Protein AF-A0A4Q5WIK2-F1 (afdb_monomer)

Foldseek 3Di:
DLLLVQLCVCCVPCVVCPPVVSLVVCVVVVHDP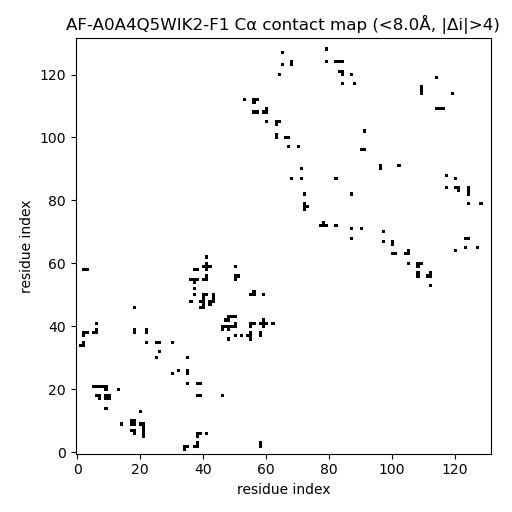VSSLLSLLLCCVVNVRHQDDLSNLLSNLCVLLLVQLQQVQVVDPNRLPPDALVSSVVVLVVCPRPVVRDNVSNVVSCVNNVDDPRVSNVVSSVPVVVPD

Stru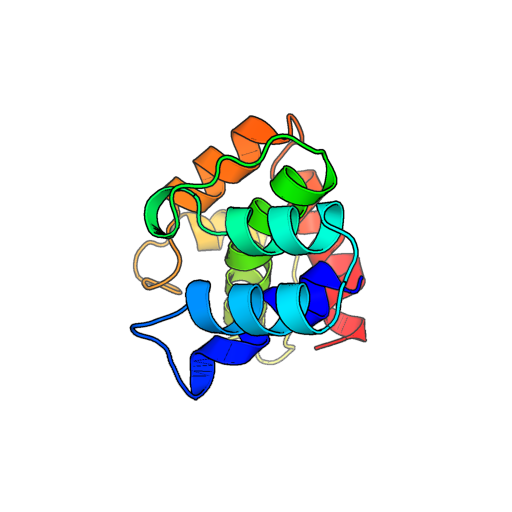cture (mmCIF, N/CA/C/O backbone):
data_AF-A0A4Q5WIK2-F1
#
_entry.id   AF-A0A4Q5WIK2-F1
#
loop_
_atom_site.group_PDB
_atom_site.id
_atom_site.type_symbol
_atom_site.label_atom_id
_atom_site.label_alt_id
_atom_site.label_comp_id
_atom_site.label_asym_id
_atom_site.label_entity_id
_atom_site.label_seq_id
_atom_site.pdbx_PDB_ins_code
_atom_site.Cartn_x
_atom_site.Cartn_y
_atom_site.Cartn_z
_atom_site.occupancy
_atom_site.B_iso_or_equiv
_atom_site.auth_seq_id
_atom_site.auth_comp_id
_atom_site.auth_asym_id
_atom_site.auth_atom_id
_atom_site.pdbx_PDB_model_num
ATOM 1 N N . TRP A 1 1 ? -6.496 -3.711 -12.154 1.00 88.69 1 TRP A N 1
ATOM 2 C CA . TRP A 1 1 ? -6.783 -4.806 -11.207 1.00 88.69 1 TRP A CA 1
ATOM 3 C C . TRP A 1 1 ? -5.635 -5.808 -11.151 1.00 88.69 1 TRP A C 1
ATOM 5 O O . TRP A 1 1 ? -5.214 -6.117 -10.050 1.00 88.69 1 TRP A O 1
ATOM 15 N N . LEU A 1 2 ? -5.081 -6.255 -12.290 1.00 97.19 2 LEU A N 1
ATOM 16 C CA . LEU A 1 2 ? -4.029 -7.283 -12.324 1.00 97.19 2 LEU A CA 1
ATOM 17 C C . LEU A 1 2 ? -2.821 -6.983 -11.417 1.00 97.19 2 LEU A C 1
ATOM 19 O O . LEU A 1 2 ? -2.440 -7.848 -10.641 1.00 97.19 2 LEU A O 1
ATOM 23 N N . ALA A 1 3 ? -2.279 -5.759 -11.461 1.00 97.69 3 ALA A N 1
ATOM 24 C CA . ALA A 1 3 ? -1.179 -5.353 -10.580 1.00 97.69 3 ALA A CA 1
ATOM 25 C C . ALA A 1 3 ? -1.534 -5.508 -9.091 1.00 97.69 3 ALA A C 1
ATOM 27 O O . ALA A 1 3 ? -0.788 -6.126 -8.348 1.00 97.69 3 ALA A O 1
ATOM 28 N N . GLY A 1 4 ? -2.716 -5.036 -8.681 1.00 95.19 4 GLY A N 1
ATOM 29 C CA . GLY A 1 4 ? -3.179 -5.157 -7.296 1.00 95.19 4 GLY A CA 1
ATOM 30 C C . GLY A 1 4 ? -3.362 -6.605 -6.834 1.00 95.19 4 GLY A C 1
ATOM 31 O O . GLY A 1 4 ? -3.054 -6.910 -5.695 1.00 95.19 4 GLY A O 1
ATOM 32 N N . VAL A 1 5 ? -3.793 -7.518 -7.710 1.00 94.88 5 VAL A N 1
ATOM 33 C CA . VAL A 1 5 ? -3.929 -8.946 -7.356 1.00 94.88 5 VAL A CA 1
ATOM 34 C C . VAL A 1 5 ? -2.572 -9.642 -7.230 1.00 94.88 5 VAL A C 1
ATOM 36 O O . VAL A 1 5 ? -2.446 -10.590 -6.465 1.00 94.88 5 VAL A O 1
ATOM 39 N N . LEU A 1 6 ? -1.573 -9.212 -8.004 1.00 97.62 6 LEU A N 1
ATOM 40 C CA . LEU A 1 6 ? -0.315 -9.944 -8.147 1.00 97.62 6 LEU A CA 1
ATOM 41 C C . LEU A 1 6 ? 0.879 -9.321 -7.426 1.00 97.62 6 LEU A C 1
ATOM 43 O O . LEU A 1 6 ? 1.918 -9.971 -7.407 1.00 97.62 6 LEU A O 1
ATOM 47 N N . HIS A 1 7 ? 0.773 -8.104 -6.883 1.00 97.19 7 HIS A N 1
ATOM 48 C CA . HIS A 1 7 ? 1.941 -7.382 -6.364 1.00 97.19 7 HIS A CA 1
ATOM 49 C C . HIS A 1 7 ? 2.749 -8.177 -5.329 1.00 97.19 7 HIS A C 1
ATOM 51 O O . HIS A 1 7 ? 3.970 -8.212 -5.450 1.00 97.19 7 HIS A O 1
ATOM 57 N N . ASP A 1 8 ? 2.061 -8.916 -4.454 1.00 96.69 8 ASP A N 1
ATOM 58 C CA . ASP A 1 8 ? 2.645 -9.759 -3.400 1.00 96.69 8 ASP A CA 1
ATOM 59 C C . ASP A 1 8 ? 2.634 -11.262 -3.705 1.00 96.69 8 ASP A C 1
ATOM 61 O O . ASP A 1 8 ? 2.832 -12.094 -2.819 1.00 96.69 8 ASP A O 1
ATOM 65 N N . ALA A 1 9 ? 2.394 -11.667 -4.956 1.00 97.50 9 ALA A N 1
ATOM 66 C CA . ALA A 1 9 ? 2.211 -13.082 -5.294 1.00 97.50 9 ALA A CA 1
ATOM 67 C C . ALA A 1 9 ? 3.445 -13.971 -5.015 1.00 97.50 9 ALA A C 1
ATOM 69 O O . ALA A 1 9 ? 3.328 -15.197 -5.021 1.00 97.50 9 ALA A O 1
ATOM 70 N N . ASP A 1 10 ? 4.619 -13.383 -4.784 1.00 97.50 10 ASP A N 1
ATOM 71 C CA . ASP A 1 10 ? 5.848 -14.065 -4.374 1.00 97.50 10 ASP A CA 1
ATOM 72 C C . ASP A 1 10 ? 6.175 -13.945 -2.873 1.00 97.50 10 ASP A C 1
ATOM 74 O O . ASP A 1 10 ? 7.078 -14.650 -2.414 1.00 97.50 10 ASP A O 1
ATOM 78 N N . TRP A 1 11 ? 5.452 -13.124 -2.102 1.00 95.31 11 TRP A N 1
ATOM 79 C CA . TRP A 1 11 ? 5.806 -12.769 -0.723 1.00 95.31 11 TRP A CA 1
ATOM 80 C C . TRP A 1 11 ? 5.851 -13.974 0.224 1.00 95.31 11 TRP A C 1
ATOM 82 O O . TRP A 1 11 ? 6.851 -14.182 0.908 1.00 95.31 11 TRP A O 1
ATOM 92 N N . GLU A 1 12 ? 4.805 -14.810 0.247 1.00 96.12 12 GLU A N 1
ATOM 93 C CA . GLU A 1 12 ? 4.726 -15.942 1.188 1.00 96.12 12 GLU A CA 1
ATOM 94 C C . GLU A 1 12 ? 5.841 -16.977 0.976 1.00 96.12 12 GLU A C 1
ATOM 96 O O . GLU A 1 12 ? 6.358 -17.548 1.938 1.00 96.12 12 GLU A O 1
ATOM 101 N N . GLN A 1 13 ? 6.215 -17.237 -0.280 1.00 97.69 13 GLN A N 1
ATOM 102 C CA . GLN A 1 13 ? 7.201 -18.264 -0.618 1.00 97.69 13 GLN A CA 1
ATOM 103 C C . GLN A 1 13 ? 8.636 -17.719 -0.659 1.00 97.69 13 GLN A C 1
ATOM 105 O O . GLN A 1 13 ? 9.583 -18.460 -0.377 1.00 97.69 13 GLN A O 1
ATOM 110 N N . TRP A 1 14 ? 8.817 -16.447 -1.021 1.00 97.19 14 TRP A N 1
ATOM 111 C CA . TRP A 1 14 ? 10.128 -15.834 -1.231 1.00 97.19 14 TRP A CA 1
ATOM 112 C C . TRP A 1 14 ? 10.227 -14.412 -0.651 1.00 97.19 14 TRP A C 1
ATOM 114 O O . TRP A 1 14 ? 10.584 -13.489 -1.386 1.00 97.19 14 TRP A O 1
ATOM 124 N N . PRO A 1 15 ? 10.017 -14.217 0.662 1.00 95.69 15 PRO A N 1
ATOM 125 C CA . PRO A 1 15 ? 9.993 -12.881 1.265 1.00 95.69 15 PRO A CA 1
ATOM 126 C C . PRO A 1 15 ? 11.317 -12.120 1.076 1.00 95.69 15 PRO A C 1
ATOM 128 O O . PRO A 1 15 ? 11.314 -10.956 0.695 1.00 95.69 15 PRO A O 1
ATOM 131 N N . ASP A 1 16 ? 12.466 -12.794 1.213 1.00 95.81 16 ASP A N 1
ATOM 132 C CA . ASP A 1 16 ? 13.796 -12.175 1.040 1.00 95.81 16 ASP A CA 1
ATOM 133 C C . ASP A 1 16 ? 14.137 -11.824 -0.419 1.00 95.81 16 ASP A C 1
ATOM 135 O O . ASP A 1 16 ? 15.169 -11.213 -0.704 1.00 95.81 16 ASP A O 1
ATOM 139 N N . GLN A 1 17 ? 13.330 -12.294 -1.372 1.00 96.06 17 GLN A N 1
ATOM 140 C CA . GLN A 1 17 ? 13.534 -12.056 -2.801 1.00 96.06 17 GLN A CA 1
ATOM 141 C C . GLN A 1 17 ? 12.366 -11.309 -3.434 1.00 96.06 17 GLN A C 1
ATOM 143 O O . GLN A 1 17 ? 12.406 -11.070 -4.640 1.00 96.06 17 GLN A O 1
ATOM 148 N N . HIS A 1 18 ? 11.351 -10.940 -2.663 1.00 97.00 18 HIS A N 1
ATOM 149 C CA . HIS A 1 18 ? 10.309 -10.050 -3.123 1.00 97.00 18 HIS A CA 1
ATOM 150 C C . HIS A 1 18 ? 10.921 -8.660 -3.389 1.00 97.00 18 HIS A C 1
ATOM 152 O O . HIS A 1 18 ? 11.766 -8.186 -2.635 1.00 97.00 18 HIS A O 1
ATOM 158 N N . CYS A 1 19 ? 10.621 -7.969 -4.484 1.00 96.44 19 CYS A N 1
ATOM 159 C CA . CYS A 1 19 ? 9.642 -8.251 -5.542 1.00 96.44 19 CYS A CA 1
ATOM 160 C C . CYS A 1 19 ? 10.263 -8.931 -6.794 1.00 96.44 19 CYS A C 1
ATOM 162 O O . CYS A 1 19 ? 9.667 -9.029 -7.868 1.00 96.44 19 CYS A O 1
ATOM 164 N N . ARG A 1 20 ? 11.518 -9.388 -6.711 1.00 96.94 20 ARG A N 1
ATOM 165 C CA . ARG A 1 20 ? 12.262 -9.922 -7.864 1.00 96.94 20 ARG A CA 1
ATOM 166 C C . ARG A 1 20 ? 11.607 -11.169 -8.456 1.00 96.94 20 ARG A C 1
ATOM 168 O O . ARG A 1 20 ? 11.618 -11.330 -9.675 1.00 96.94 20 ARG A O 1
ATOM 175 N N . LYS A 1 21 ? 11.059 -12.060 -7.624 1.00 98.06 21 LYS A N 1
ATOM 176 C CA . LYS A 1 21 ? 10.522 -13.347 -8.089 1.00 98.06 21 LYS A CA 1
ATOM 177 C C . LYS A 1 21 ? 9.270 -13.179 -8.933 1.00 98.06 21 LYS A C 1
ATOM 179 O O . LYS A 1 21 ? 9.178 -13.800 -9.995 1.00 98.06 21 LYS A O 1
ATOM 184 N N . ILE A 1 22 ? 8.345 -12.326 -8.506 1.00 98.12 22 ILE A N 1
ATOM 185 C CA . ILE A 1 22 ? 7.150 -12.043 -9.297 1.00 98.12 22 ILE A CA 1
ATOM 186 C C . ILE A 1 22 ? 7.502 -11.301 -10.591 1.00 98.12 22 ILE A C 1
ATOM 188 O O . ILE A 1 22 ? 6.978 -11.653 -11.647 1.00 98.12 22 ILE A O 1
ATOM 192 N N . ILE A 1 23 ? 8.448 -10.356 -10.561 1.00 98.12 23 ILE A N 1
ATOM 193 C CA . ILE A 1 23 ? 8.899 -9.644 -11.768 1.00 98.12 23 ILE A CA 1
ATOM 194 C C . ILE A 1 23 ? 9.490 -10.617 -12.799 1.00 98.12 23 ILE A C 1
ATOM 196 O O . ILE A 1 23 ? 9.017 -10.638 -13.936 1.00 98.12 23 ILE A O 1
ATOM 200 N N . GLU A 1 24 ? 10.447 -11.467 -12.398 1.00 98.19 24 GLU A N 1
ATOM 201 C CA . GLU A 1 24 ? 11.075 -12.477 -13.273 1.00 98.19 24 GLU A CA 1
ATOM 202 C C . GLU A 1 24 ? 10.010 -13.361 -13.961 1.00 98.19 24 GLU A C 1
ATOM 204 O O . GLU A 1 24 ? 10.075 -13.641 -15.164 1.00 98.19 24 GLU A O 1
ATOM 209 N N . GLU A 1 25 ? 8.990 -13.788 -13.210 1.00 98.38 25 GLU A N 1
ATOM 210 C CA . GLU A 1 25 ? 7.923 -14.642 -13.731 1.00 98.38 25 GLU A CA 1
ATOM 211 C C . GLU A 1 25 ? 6.982 -13.902 -14.697 1.00 98.38 25 GLU A C 1
ATOM 213 O O . GLU A 1 25 ? 6.590 -14.457 -15.732 1.00 98.38 25 GLU A O 1
ATOM 218 N N . LEU A 1 26 ? 6.619 -12.653 -14.398 1.00 98.44 26 LEU A N 1
ATOM 219 C CA . LEU A 1 26 ? 5.742 -11.854 -15.256 1.00 98.44 26 LEU A CA 1
ATOM 220 C C . LEU A 1 26 ? 6.429 -11.455 -16.568 1.00 98.44 26 LEU A C 1
ATOM 222 O O . LEU A 1 26 ? 5.789 -11.489 -17.624 1.00 98.44 26 LEU A O 1
ATOM 226 N N . GLU A 1 27 ? 7.731 -11.165 -16.533 1.00 98.50 27 GLU A N 1
ATOM 227 C CA . GLU A 1 27 ? 8.547 -10.934 -17.729 1.00 98.50 27 GLU A CA 1
ATOM 228 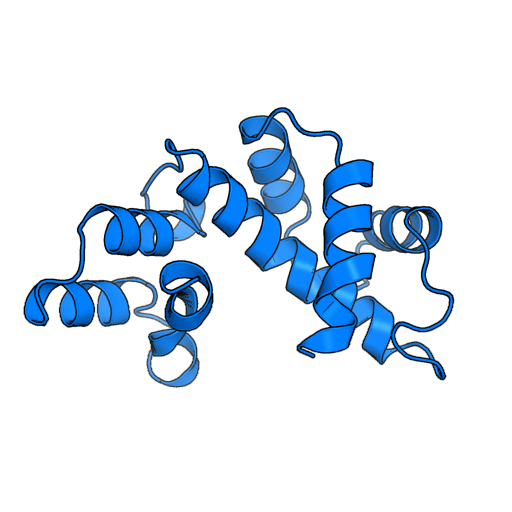C C . GLU A 1 27 ? 8.605 -12.186 -18.612 1.00 98.50 27 GLU A C 1
ATOM 230 O O . GLU A 1 27 ? 8.341 -12.117 -19.817 1.00 98.50 27 GLU A O 1
ATOM 235 N N . ARG A 1 28 ? 8.857 -13.362 -18.016 1.00 98.50 28 ARG A N 1
ATOM 236 C CA . ARG A 1 28 ? 8.859 -14.651 -18.731 1.00 98.50 28 ARG A CA 1
ATOM 237 C C . ARG A 1 28 ? 7.520 -14.927 -19.418 1.00 98.50 28 ARG A C 1
ATOM 239 O O . ARG A 1 28 ? 7.486 -15.481 -20.519 1.00 98.50 28 ARG A O 1
ATOM 246 N N . ARG A 1 29 ? 6.415 -14.528 -18.782 1.00 98.31 29 ARG A N 1
ATOM 247 C CA . ARG A 1 29 ? 5.049 -14.630 -19.321 1.00 98.31 29 ARG A CA 1
ATOM 248 C C . ARG A 1 29 ? 4.682 -13.522 -20.305 1.00 98.31 29 ARG A C 1
ATOM 250 O O . ARG A 1 29 ? 3.607 -13.600 -20.894 1.00 98.31 29 ARG A O 1
ATOM 257 N N . ARG A 1 30 ? 5.563 -12.539 -20.524 1.00 98.25 30 ARG A N 1
ATOM 258 C CA . ARG A 1 30 ? 5.344 -11.383 -21.409 1.00 98.25 30 ARG A CA 1
ATOM 259 C C . ARG A 1 30 ? 4.101 -10.578 -21.017 1.00 98.25 30 ARG A C 1
ATOM 261 O O . ARG A 1 30 ? 3.325 -10.167 -21.879 1.00 98.25 30 ARG A O 1
ATOM 268 N N . ILE A 1 31 ? 3.896 -10.394 -19.714 1.00 98.50 31 ILE A N 1
ATOM 269 C CA . ILE A 1 31 ? 2.854 -9.505 -19.196 1.00 98.50 31 ILE A CA 1
ATOM 270 C C . ILE A 1 31 ? 3.206 -8.053 -19.535 1.00 98.50 31 ILE A C 1
ATOM 272 O O . ILE A 1 31 ? 4.373 -7.711 -19.712 1.00 98.50 31 ILE A O 1
ATOM 276 N N . ASP A 1 32 ? 2.177 -7.212 -19.655 1.00 98.31 32 ASP A N 1
ATOM 277 C CA . ASP A 1 32 ? 2.312 -5.786 -19.948 1.00 98.31 32 ASP A CA 1
ATOM 278 C C . ASP A 1 32 ? 3.374 -5.122 -19.039 1.00 98.31 32 ASP A C 1
ATOM 280 O O . ASP A 1 32 ? 3.227 -5.155 -17.810 1.00 98.31 32 ASP A O 1
ATOM 284 N N . PRO A 1 33 ? 4.418 -4.488 -19.611 1.00 98.00 33 PRO A N 1
ATOM 285 C CA . PRO A 1 33 ? 5.443 -3.781 -18.850 1.00 98.00 33 PRO A CA 1
ATOM 286 C C . PRO A 1 33 ? 4.895 -2.729 -17.878 1.00 98.00 33 PRO A C 1
ATOM 288 O O . PRO A 1 33 ? 5.510 -2.489 -16.841 1.00 98.00 33 PRO A O 1
ATOM 291 N N . ALA A 1 34 ? 3.741 -2.116 -18.164 1.00 97.88 34 ALA A N 1
ATOM 292 C CA . ALA A 1 34 ? 3.107 -1.168 -17.251 1.00 97.88 34 ALA A CA 1
ATOM 293 C C . ALA A 1 34 ? 2.616 -1.846 -15.959 1.00 97.88 34 ALA A C 1
ATOM 295 O O . ALA A 1 34 ? 2.719 -1.264 -14.880 1.00 97.88 34 ALA A O 1
ATOM 296 N N . VAL A 1 35 ? 2.123 -3.088 -16.046 1.00 98.38 35 VAL A N 1
ATOM 297 C CA . VAL A 1 35 ? 1.720 -3.886 -14.875 1.00 98.38 35 VAL A CA 1
ATOM 298 C C . VAL A 1 35 ? 2.947 -4.303 -14.072 1.00 98.38 35 VAL A C 1
ATOM 300 O O . VAL A 1 35 ? 2.951 -4.144 -12.855 1.00 98.38 35 VAL A O 1
ATOM 303 N N . ILE A 1 36 ? 3.992 -4.785 -14.752 1.00 98.44 36 ILE A N 1
ATOM 304 C CA . ILE A 1 36 ? 5.246 -5.206 -14.112 1.00 98.44 36 ILE A CA 1
ATOM 305 C C . ILE A 1 36 ? 5.893 -4.028 -13.382 1.00 98.44 36 ILE A C 1
ATOM 307 O O . ILE A 1 36 ? 6.269 -4.163 -12.223 1.00 98.44 36 ILE A O 1
ATOM 311 N N . ARG A 1 37 ? 5.965 -2.852 -14.021 1.00 98.19 37 ARG A N 1
ATOM 312 C CA . ARG A 1 37 ? 6.487 -1.633 -13.394 1.00 98.19 37 ARG A CA 1
ATOM 313 C C . ARG A 1 37 ? 5.680 -1.242 -12.160 1.00 98.19 37 ARG A C 1
ATOM 315 O O . ARG A 1 37 ? 6.278 -0.935 -11.137 1.00 98.19 37 ARG A O 1
ATOM 322 N N . CYS A 1 38 ? 4.353 -1.237 -12.268 1.00 98.44 38 CYS A N 1
ATOM 323 C CA . CYS A 1 38 ? 3.480 -0.877 -11.157 1.00 98.44 38 CYS A CA 1
ATOM 324 C C . CYS A 1 38 ? 3.717 -1.795 -9.953 1.00 98.44 38 CYS A C 1
ATOM 326 O O . CYS A 1 38 ? 3.945 -1.289 -8.857 1.00 98.44 38 CYS A O 1
ATOM 328 N N . ILE A 1 39 ? 3.780 -3.112 -10.181 1.00 98.44 39 ILE A N 1
ATOM 329 C CA . ILE A 1 39 ? 4.173 -4.085 -9.157 1.00 98.44 39 ILE A CA 1
ATOM 330 C C . ILE A 1 39 ? 5.569 -3.753 -8.624 1.00 98.44 39 ILE A C 1
ATOM 332 O O . ILE A 1 39 ? 5.719 -3.560 -7.435 1.00 98.44 39 ILE A O 1
ATOM 336 N N . ALA A 1 40 ? 6.584 -3.557 -9.460 1.00 97.88 40 ALA A N 1
ATOM 337 C CA . ALA A 1 40 ? 7.931 -3.246 -8.977 1.00 97.88 40 ALA A CA 1
ATOM 338 C C . ALA A 1 40 ? 8.024 -1.950 -8.141 1.00 97.88 40 ALA A C 1
ATOM 340 O O . ALA A 1 40 ? 8.953 -1.789 -7.355 1.00 97.88 40 ALA A O 1
ATOM 341 N N . SER A 1 41 ? 7.082 -1.019 -8.318 1.00 97.75 41 SER A N 1
ATOM 342 C CA . SER A 1 41 ? 7.080 0.300 -7.676 1.00 97.75 41 SER A CA 1
ATOM 343 C C . SER A 1 41 ? 6.268 0.407 -6.383 1.00 97.75 41 SER A C 1
ATOM 345 O O . SER A 1 41 ? 6.219 1.499 -5.820 1.00 97.75 41 SER A O 1
ATOM 347 N N . HIS A 1 42 ? 5.620 -0.668 -5.911 1.00 96.75 42 HIS A N 1
ATOM 348 C CA . HIS A 1 42 ? 4.784 -0.591 -4.701 1.00 96.75 42 HIS A CA 1
ATOM 349 C C . HIS A 1 42 ? 5.598 -0.442 -3.402 1.00 96.75 42 HIS A C 1
ATOM 351 O O . HIS A 1 42 ? 5.047 -0.026 -2.397 1.00 96.75 42 HIS A O 1
ATOM 357 N N . GLY A 1 43 ? 6.913 -0.684 -3.440 1.00 95.56 43 GLY A N 1
ATOM 358 C CA . GLY A 1 43 ? 7.841 -0.429 -2.335 1.00 95.56 43 GLY A CA 1
ATOM 359 C C . GLY A 1 43 ? 9.125 0.243 -2.829 1.00 95.56 43 GLY A C 1
ATOM 360 O O . GLY A 1 43 ? 10.170 -0.407 -2.877 1.00 95.56 43 GLY A O 1
ATOM 361 N N . PRO A 1 44 ? 9.107 1.533 -3.225 1.00 96.00 44 PRO A N 1
ATOM 362 C CA . PRO A 1 44 ? 10.232 2.17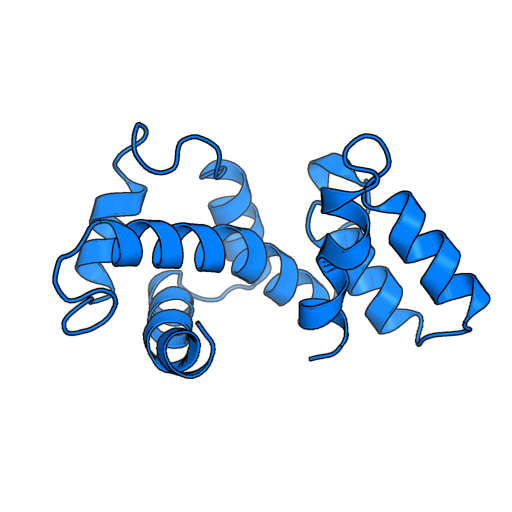5 -3.914 1.00 96.00 44 PRO A CA 1
ATOM 363 C C . PRO A 1 44 ? 11.526 2.180 -3.093 1.00 96.00 44 PRO A C 1
ATOM 365 O O . PRO A 1 44 ? 12.607 1.991 -3.651 1.00 96.00 44 PRO A O 1
ATOM 368 N N . LYS A 1 45 ? 11.427 2.321 -1.765 1.00 93.75 45 LYS A N 1
ATOM 369 C CA . LYS A 1 45 ? 12.576 2.247 -0.848 1.00 93.75 45 LYS A CA 1
ATOM 370 C C . LYS A 1 45 ? 13.216 0.855 -0.791 1.00 93.75 45 LYS A C 1
ATOM 372 O O . LYS A 1 45 ? 14.412 0.760 -0.528 1.00 93.75 45 LYS A O 1
ATOM 377 N N . HIS A 1 46 ? 12.439 -0.195 -1.052 1.00 92.12 46 HIS A N 1
ATOM 378 C CA . HIS A 1 46 ? 12.869 -1.594 -0.959 1.00 92.12 46 HIS A CA 1
ATOM 379 C C . HIS A 1 46 ? 13.325 -2.145 -2.312 1.00 92.12 46 HIS A C 1
ATOM 381 O O . HIS A 1 46 ? 14.306 -2.882 -2.381 1.00 92.12 46 HIS A O 1
ATOM 387 N N . PHE A 1 47 ? 12.652 -1.757 -3.399 1.00 94.50 47 PHE A N 1
ATOM 388 C CA . PHE A 1 47 ? 12.869 -2.329 -4.735 1.00 94.50 47 PHE A CA 1
ATOM 389 C C . PHE A 1 47 ? 13.580 -1.381 -5.708 1.00 94.50 47 PHE A C 1
ATOM 391 O O . PHE A 1 47 ? 13.999 -1.805 -6.784 1.00 94.50 47 PHE A O 1
ATOM 398 N N . GLY A 1 48 ? 13.737 -0.101 -5.354 1.00 95.44 48 GLY A N 1
ATOM 399 C CA . GLY A 1 48 ? 14.474 0.884 -6.152 1.00 95.44 48 GLY A CA 1
ATOM 400 C C . GLY A 1 48 ? 13.754 1.362 -7.417 1.00 95.44 48 GLY A C 1
ATOM 401 O O . GLY A 1 48 ? 14.389 1.951 -8.294 1.00 95.44 48 GLY A O 1
ATOM 402 N N . VAL A 1 49 ? 12.444 1.117 -7.540 1.00 97.50 49 VAL A N 1
ATOM 403 C CA . VAL A 1 49 ? 11.631 1.561 -8.682 1.00 97.50 49 VAL A CA 1
ATOM 404 C C . VAL A 1 49 ? 10.668 2.656 -8.241 1.00 97.50 49 VAL A C 1
ATOM 406 O O . VAL A 1 49 ? 9.736 2.415 -7.483 1.00 97.50 49 VAL A O 1
ATOM 409 N N . GLU A 1 50 ? 10.867 3.868 -8.755 1.00 97.62 50 GLU A N 1
ATOM 410 C CA . GLU A 1 50 ? 10.024 5.016 -8.410 1.00 97.62 50 GLU A CA 1
ATOM 411 C C . GLU A 1 50 ? 8.618 4.929 -9.038 1.00 97.62 50 GLU A C 1
ATOM 413 O O . GLU A 1 50 ? 8.500 4.679 -10.250 1.00 97.62 50 GLU A O 1
ATOM 418 N N . PRO A 1 51 ? 7.547 5.214 -8.272 1.00 97.31 51 PRO A N 1
ATOM 419 C CA . PRO A 1 51 ? 6.196 5.286 -8.806 1.00 97.31 51 PRO A CA 1
ATOM 420 C C . PRO A 1 51 ? 5.997 6.575 -9.611 1.00 97.31 51 PRO A C 1
ATOM 422 O O . PRO A 1 51 ? 6.094 7.685 -9.083 1.00 97.31 51 PRO A O 1
ATOM 425 N N . VAL A 1 52 ? 5.714 6.432 -10.909 1.00 96.19 52 VAL A N 1
ATOM 426 C CA . VAL A 1 52 ? 5.617 7.566 -11.851 1.00 96.19 52 VAL A CA 1
ATOM 427 C C . VAL A 1 52 ? 4.222 7.680 -12.444 1.00 96.19 52 VAL A C 1
ATOM 429 O O . VAL A 1 52 ? 3.677 8.778 -12.541 1.00 96.19 52 VAL A O 1
ATOM 432 N N . SER A 1 53 ? 3.638 6.557 -12.862 1.00 97.81 53 SER A N 1
ATOM 433 C CA . SER A 1 53 ? 2.292 6.557 -13.425 1.00 97.81 53 SER A CA 1
ATOM 434 C C . SER A 1 53 ? 1.242 6.723 -12.325 1.00 97.81 53 SER A C 1
ATOM 436 O O . SER A 1 53 ? 1.486 6.419 -11.158 1.00 97.81 53 SER A O 1
ATOM 438 N N . LYS A 1 54 ? 0.021 7.122 -12.700 1.00 97.12 54 LYS A N 1
ATOM 439 C CA . LYS A 1 54 ? -1.105 7.131 -11.756 1.00 97.12 54 LYS A CA 1
ATOM 440 C C . LYS A 1 54 ? -1.339 5.744 -11.142 1.00 97.12 54 LYS A C 1
ATOM 442 O O . LYS A 1 54 ? -1.696 5.654 -9.9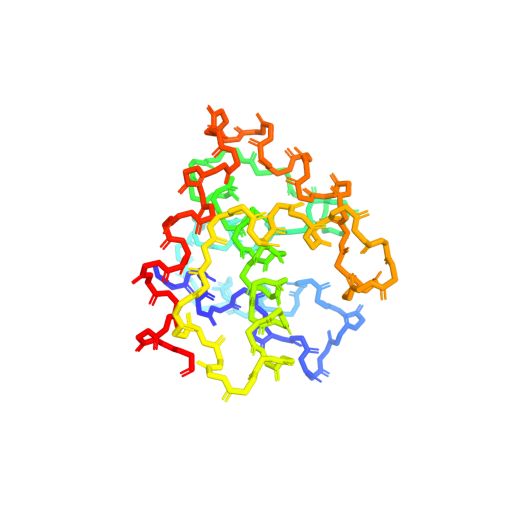78 1.00 97.12 54 LYS A O 1
ATOM 447 N N . MET A 1 55 ? -1.140 4.663 -11.899 1.00 97.56 55 MET A N 1
ATOM 448 C CA . MET A 1 55 ? -1.315 3.301 -11.386 1.00 97.56 55 MET A CA 1
ATOM 449 C C . MET A 1 55 ? -0.240 2.953 -10.345 1.00 97.56 55 MET A C 1
ATOM 451 O O . MET A 1 55 ? -0.572 2.394 -9.306 1.00 97.56 55 MET A O 1
ATOM 455 N N . ASP A 1 56 ? 1.007 3.359 -10.593 1.00 98.12 56 ASP A N 1
ATOM 456 C CA . ASP A 1 56 ? 2.147 3.166 -9.689 1.00 98.12 56 ASP A CA 1
ATOM 457 C C . ASP A 1 56 ? 1.928 3.916 -8.363 1.00 98.12 56 ASP A C 1
ATOM 459 O O . ASP A 1 56 ? 2.067 3.368 -7.274 1.00 98.12 56 ASP A O 1
ATOM 463 N N . GLN A 1 57 ? 1.534 5.188 -8.453 1.00 97.75 57 GLN A N 1
ATOM 464 C CA . GLN A 1 57 ? 1.276 6.022 -7.278 1.00 97.75 57 GLN A CA 1
ATOM 465 C C . GLN A 1 57 ? 0.115 5.471 -6.446 1.00 97.75 57 GLN A C 1
ATOM 467 O O . GLN A 1 57 ? 0.185 5.458 -5.219 1.00 97.75 57 GLN A O 1
ATOM 472 N N . MET A 1 58 ? -0.946 5.001 -7.112 1.00 97.31 58 MET A N 1
ATOM 473 C CA . MET A 1 58 ? -2.109 4.452 -6.421 1.00 97.31 58 MET A CA 1
ATOM 474 C C . MET A 1 58 ? -1.825 3.087 -5.786 1.00 97.31 58 MET A C 1
ATOM 476 O O . MET A 1 58 ? -2.331 2.848 -4.696 1.00 97.31 58 MET A O 1
ATOM 480 N N . ILE A 1 59 ? -1.035 2.198 -6.408 1.00 97.69 59 ILE A N 1
ATOM 481 C CA . ILE A 1 59 ? -0.715 0.907 -5.775 1.00 97.69 59 ILE A CA 1
ATOM 482 C C . ILE A 1 59 ? 0.124 1.106 -4.514 1.00 97.69 59 ILE A C 1
ATOM 484 O O . ILE A 1 59 ? -0.196 0.514 -3.493 1.00 97.69 59 ILE A O 1
ATOM 488 N N . TYR A 1 60 ? 1.105 2.012 -4.555 1.00 97.31 60 TYR A N 1
ATOM 489 C CA . TYR A 1 60 ? 1.978 2.286 -3.417 1.00 97.31 60 TYR A CA 1
ATOM 490 C C . TYR A 1 60 ? 1.196 2.814 -2.207 1.00 97.31 60 TYR A C 1
ATOM 492 O O . TYR A 1 60 ? 1.405 2.372 -1.084 1.00 97.31 60 TYR A O 1
ATOM 500 N N . VAL A 1 61 ? 0.238 3.724 -2.418 1.00 96.56 61 VAL A N 1
ATOM 501 C CA . VAL A 1 61 ? -0.581 4.224 -1.301 1.00 96.56 61 VAL A CA 1
ATOM 502 C C . VAL A 1 61 ? -1.622 3.204 -0.834 1.00 96.56 61 VAL A C 1
ATOM 504 O O . VAL A 1 61 ? -1.943 3.158 0.353 1.00 96.56 61 VAL A O 1
ATOM 507 N N . PHE A 1 62 ? -2.181 2.406 -1.750 1.00 96.25 62 PHE A N 1
ATOM 508 C CA . PHE A 1 62 ? -3.216 1.437 -1.404 1.00 96.25 62 PHE A CA 1
ATOM 509 C C . PHE A 1 62 ? -2.677 0.228 -0.662 1.00 96.25 62 PHE A C 1
ATOM 511 O O . PHE A 1 62 ? -3.396 -0.263 0.202 1.00 96.25 62 PHE A O 1
ATOM 518 N N . ASP A 1 63 ? -1.466 -0.222 -0.963 1.00 94.69 63 ASP A N 1
ATOM 519 C CA . ASP A 1 63 ? -0.842 -1.366 -0.306 1.00 94.69 63 ASP A CA 1
ATOM 520 C C . ASP A 1 63 ? -0.831 -1.191 1.229 1.00 94.69 63 ASP A C 1
ATOM 522 O O . ASP A 1 63 ? -1.651 -1.779 1.947 1.00 94.69 63 ASP A O 1
ATOM 526 N N . GLU A 1 64 ? -0.071 -0.211 1.724 1.00 92.00 64 GLU A N 1
ATOM 527 C CA . GLU A 1 64 ? 0.030 0.091 3.157 1.00 92.00 64 GLU A CA 1
ATOM 528 C C . GLU A 1 64 ? -1.317 0.500 3.795 1.00 92.00 64 GLU A C 1
ATOM 530 O O . GLU A 1 64 ? -1.678 0.037 4.886 1.00 92.00 64 GLU A O 1
ATOM 535 N N . LEU A 1 65 ? -2.107 1.374 3.144 1.00 96.50 65 LEU A N 1
ATOM 536 C CA . LEU A 1 65 ? -3.368 1.853 3.734 1.00 96.50 65 LEU A CA 1
ATOM 537 C C . LEU A 1 65 ? -4.442 0.769 3.808 1.00 96.50 65 LEU A C 1
ATOM 539 O O . LEU A 1 65 ? -5.221 0.762 4.767 1.00 96.50 65 LEU A O 1
ATOM 543 N N . SER A 1 66 ? -4.515 -0.128 2.824 1.00 95.31 66 SER A N 1
ATOM 544 C CA . SER A 1 66 ? -5.506 -1.205 2.824 1.00 95.31 66 SER A CA 1
ATOM 545 C C . SER A 1 66 ? -5.230 -2.200 3.949 1.00 95.31 66 SER A C 1
ATOM 547 O O . SER A 1 66 ? -6.162 -2.549 4.683 1.00 95.31 66 SER A O 1
ATOM 549 N N . GLY A 1 67 ? -3.962 -2.568 4.168 1.00 94.06 67 GLY A N 1
ATOM 550 C CA . GLY A 1 67 ? -3.539 -3.389 5.300 1.00 94.06 67 GLY A CA 1
ATOM 551 C C . GLY A 1 67 ? -3.823 -2.705 6.638 1.00 94.06 67 GLY A C 1
ATOM 552 O O . GLY A 1 67 ? -4.357 -3.322 7.566 1.00 94.06 67 GLY A O 1
ATOM 553 N N . PHE A 1 68 ? -3.569 -1.397 6.729 1.00 97.69 68 PHE A N 1
ATOM 554 C CA . PHE A 1 68 ? -3.814 -0.621 7.944 1.00 97.69 68 PHE A CA 1
ATOM 555 C C . PHE A 1 68 ? -5.294 -0.568 8.325 1.00 97.69 68 PHE A C 1
ATOM 557 O O . PHE A 1 68 ? -5.667 -0.802 9.481 1.00 97.69 68 PHE A O 1
ATOM 564 N N . ILE A 1 69 ? -6.148 -0.251 7.350 1.00 98.00 69 ILE A N 1
ATOM 565 C CA . ILE A 1 69 ? -7.597 -0.161 7.534 1.00 98.00 69 ILE A CA 1
ATOM 566 C C . ILE A 1 69 ? -8.170 -1.543 7.851 1.00 98.00 69 ILE A C 1
ATOM 568 O O . ILE A 1 69 ? -8.987 -1.655 8.767 1.00 98.00 69 ILE A O 1
ATOM 572 N N . HIS A 1 70 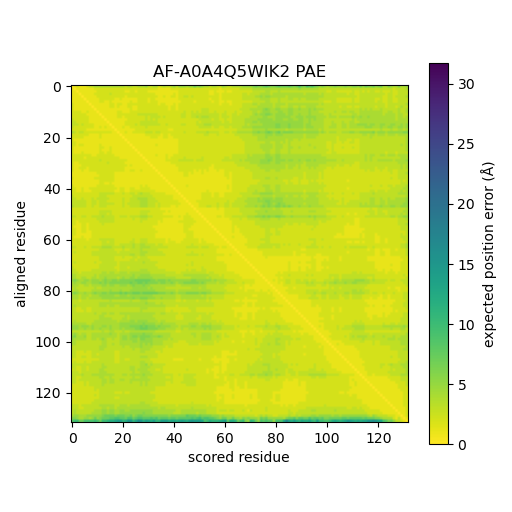? -7.697 -2.596 7.180 1.00 97.31 70 HIS A N 1
ATOM 573 C CA . HIS A 1 70 ? -8.102 -3.966 7.486 1.00 97.31 70 HIS A CA 1
ATOM 574 C C . HIS A 1 70 ? -7.743 -4.360 8.919 1.00 97.31 70 HIS A C 1
ATOM 576 O O . HIS A 1 70 ? -8.610 -4.797 9.676 1.00 97.31 70 HIS A O 1
ATOM 582 N N . ALA A 1 71 ? -6.504 -4.112 9.353 1.00 97.12 71 ALA A N 1
ATOM 583 C CA . ALA A 1 71 ? -6.098 -4.351 10.735 1.00 97.12 71 ALA A CA 1
ATOM 584 C C . ALA A 1 71 ? -6.984 -3.579 11.729 1.00 97.12 71 ALA A C 1
ATOM 586 O O . ALA A 1 71 ? -7.304 -4.077 12.811 1.00 97.12 71 ALA A O 1
ATOM 587 N N . ALA A 1 72 ? -7.389 -2.349 11.385 1.00 97.62 72 ALA A N 1
ATOM 588 C CA . ALA A 1 72 ? -8.239 -1.527 12.244 1.00 97.62 72 ALA A CA 1
ATOM 589 C C . ALA A 1 72 ? -9.677 -2.059 12.302 1.00 97.62 72 ALA A C 1
ATOM 591 O O . ALA A 1 72 ? -10.305 -1.979 13.359 1.00 97.62 72 ALA A O 1
ATOM 592 N N . ALA A 1 73 ? -10.171 -2.648 11.214 1.00 97.69 73 ALA A N 1
ATOM 593 C CA . ALA A 1 73 ? -11.439 -3.360 11.187 1.00 97.69 73 ALA A CA 1
ATOM 594 C C . ALA A 1 73 ? -11.380 -4.646 12.031 1.00 97.69 73 ALA A C 1
ATOM 596 O O . ALA A 1 73 ? -12.269 -4.871 12.848 1.00 97.69 73 ALA A O 1
ATOM 597 N N . LEU A 1 74 ? -10.321 -5.456 11.916 1.00 97.00 74 LEU A N 1
ATOM 598 C CA . LEU A 1 74 ? -10.199 -6.750 12.610 1.00 97.00 74 LEU A CA 1
ATOM 599 C C . LEU A 1 74 ? -10.275 -6.659 14.143 1.00 97.00 74 LEU A C 1
ATOM 601 O O . LEU A 1 74 ? -10.706 -7.610 14.792 1.00 97.00 74 LEU A O 1
ATOM 605 N N . ILE A 1 75 ? -9.896 -5.524 14.736 1.00 95.75 75 ILE A N 1
ATOM 606 C CA . ILE A 1 75 ? -9.972 -5.315 16.193 1.00 95.75 75 ILE A CA 1
ATOM 607 C C . ILE A 1 75 ? -11.342 -4.812 16.680 1.00 95.75 75 ILE A C 1
ATOM 609 O O . ILE A 1 75 ? -11.542 -4.647 17.885 1.00 95.75 75 ILE A O 1
ATOM 613 N N . ARG A 1 76 ? -12.277 -4.506 15.772 1.00 96.00 76 ARG A N 1
ATOM 614 C CA . ARG A 1 76 ? -13.631 -4.038 16.100 1.00 96.00 76 ARG A CA 1
ATOM 615 C C . ARG A 1 76 ? -14.601 -5.225 16.092 1.00 96.00 76 ARG A C 1
ATOM 617 O O . ARG A 1 76 ? -14.554 -6.022 15.158 1.00 96.00 76 ARG A O 1
ATOM 624 N N . PRO A 1 77 ? -15.561 -5.308 17.034 1.00 96.56 77 PRO A N 1
ATOM 625 C CA . PRO A 1 77 ? -16.587 -6.356 17.007 1.00 96.56 77 PRO A CA 1
ATOM 626 C C . PRO A 1 77 ? -17.407 -6.371 15.709 1.00 96.56 77 PRO A C 1
ATOM 628 O O . PRO A 1 77 ? -17.758 -7.433 15.211 1.00 96.56 77 PRO A O 1
ATOM 631 N N . THR A 1 78 ? -17.676 -5.190 15.146 1.00 96.56 78 THR A N 1
ATOM 632 C CA . THR A 1 78 ? -18.479 -4.998 13.929 1.00 96.56 78 THR A CA 1
ATOM 633 C C . THR A 1 78 ? -17.629 -4.905 12.653 1.00 96.56 78 THR A C 1
ATOM 635 O O . THR A 1 78 ? -18.122 -4.522 11.596 1.00 96.56 78 THR A O 1
ATOM 638 N N . ARG A 1 79 ? -16.332 -5.240 12.727 1.00 96.19 79 ARG A N 1
ATOM 639 C CA . ARG A 1 79 ? -15.376 -5.182 11.608 1.00 96.19 79 ARG A CA 1
ATOM 640 C C . ARG A 1 79 ? -15.347 -3.835 10.887 1.00 96.19 79 ARG A C 1
ATOM 642 O O . ARG A 1 79 ? -14.821 -2.880 11.446 1.00 96.19 79 ARG A O 1
ATOM 649 N N . TYR A 1 80 ? -15.880 -3.747 9.669 1.00 97.06 80 TYR A N 1
ATOM 650 C CA . TYR A 1 80 ? -15.959 -2.514 8.878 1.00 97.06 80 TYR A CA 1
ATOM 651 C C . TYR A 1 80 ? -17.217 -1.691 9.181 1.00 97.06 80 TYR A C 1
ATOM 653 O O . TYR A 1 80 ? -17.217 -0.476 9.003 1.00 97.06 80 TYR A O 1
ATOM 661 N N . GLU A 1 81 ? -18.281 -2.309 9.696 1.00 96.62 81 GLU A N 1
ATOM 662 C CA . GLU A 1 81 ? -19.567 -1.642 9.904 1.00 96.62 81 GLU A CA 1
ATOM 663 C C . GLU A 1 81 ? -19.428 -0.487 10.909 1.00 96.62 81 GLU A C 1
ATOM 665 O O . GLU A 1 81 ? -18.898 -0.653 12.016 1.00 96.62 81 GLU A O 1
ATOM 670 N N . GLY A 1 82 ? -19.855 0.712 10.500 1.00 94.81 82 GLY A N 1
ATOM 671 C CA . GLY A 1 82 ? -19.752 1.945 11.286 1.00 94.81 82 GLY A CA 1
ATOM 672 C C . GLY A 1 82 ? -18.329 2.497 11.448 1.00 94.81 82 GLY A C 1
ATOM 673 O O . GLY A 1 82 ? -18.106 3.326 12.329 1.00 94.81 82 GLY A O 1
ATOM 674 N N . MET A 1 83 ? -17.351 2.017 10.671 1.00 97.12 83 MET A N 1
ATOM 675 C CA . MET A 1 83 ? -16.016 2.617 10.619 1.00 97.12 83 MET A CA 1
ATOM 676 C C . MET A 1 83 ? -16.055 3.881 9.760 1.00 97.12 83 MET A C 1
ATOM 678 O O . MET A 1 83 ? -16.636 3.877 8.680 1.00 97.12 83 MET A O 1
ATOM 682 N N . ASP A 1 84 ? -15.430 4.958 10.227 1.00 97.50 84 ASP A N 1
ATOM 683 C CA . ASP A 1 84 ? -15.383 6.227 9.499 1.00 97.50 84 ASP A CA 1
ATOM 684 C C . ASP A 1 84 ? -13.948 6.736 9.305 1.00 97.50 84 ASP A C 1
ATOM 686 O O . ASP A 1 84 ? -12.999 6.297 9.965 1.00 97.50 84 ASP A O 1
ATOM 690 N N . VAL A 1 85 ? -13.787 7.707 8.403 1.00 98.44 85 VAL A N 1
ATOM 691 C CA . VAL A 1 85 ? -12.492 8.331 8.090 1.00 98.44 85 VAL A CA 1
ATOM 692 C C . VAL A 1 85 ? -11.810 8.881 9.348 1.00 98.44 85 VAL A C 1
ATOM 694 O O . VAL A 1 85 ? -10.603 8.721 9.531 1.00 98.44 85 VAL A O 1
ATOM 697 N N . LYS A 1 86 ? -12.573 9.490 10.266 1.00 98.19 86 LYS A N 1
ATOM 698 C CA . LYS A 1 86 ? -12.028 10.101 11.489 1.00 98.19 86 LYS A CA 1
ATOM 699 C C . LYS A 1 86 ? -11.408 9.059 12.417 1.00 98.19 86 LYS A C 1
ATOM 701 O O . LYS A 1 86 ? -10.357 9.313 13.008 1.00 98.19 86 LYS A O 1
ATOM 706 N N . SER A 1 87 ? -12.036 7.894 12.545 1.00 96.94 87 SER A N 1
ATOM 707 C CA . SER A 1 87 ? -11.554 6.778 13.355 1.00 96.94 87 SER A CA 1
ATOM 708 C C . SER A 1 87 ? -10.236 6.218 12.814 1.00 96.94 87 SER A C 1
ATOM 710 O O . SER A 1 87 ? -9.304 6.009 13.595 1.00 96.94 87 SER A O 1
ATOM 712 N N . VAL A 1 88 ? -10.108 6.090 11.487 1.00 97.94 88 VAL A N 1
ATOM 713 C CA . VAL A 1 88 ? -8.877 5.647 10.810 1.00 97.94 88 VAL A CA 1
ATOM 714 C C . VAL A 1 88 ? -7.762 6.669 11.005 1.00 97.94 88 VAL A C 1
ATOM 716 O O . VAL A 1 88 ? -6.679 6.308 11.460 1.00 97.94 88 VAL A O 1
ATOM 719 N N . LEU A 1 89 ? -8.034 7.956 10.764 1.00 97.94 89 LEU A N 1
ATOM 720 C CA . LEU A 1 89 ? -7.073 9.041 10.991 1.00 97.94 89 LEU A CA 1
ATOM 721 C C . LEU A 1 89 ? -6.588 9.094 12.443 1.00 97.94 89 LEU A C 1
ATOM 723 O O . LEU A 1 89 ? -5.402 9.293 12.707 1.00 97.94 89 LEU A O 1
ATOM 727 N N . LYS A 1 90 ? -7.491 8.900 13.413 1.00 97.38 90 LYS A N 1
ATOM 728 C CA . LYS A 1 90 ? -7.116 8.811 14.830 1.00 97.38 90 LYS A CA 1
ATOM 729 C C . LYS A 1 90 ? -6.206 7.609 15.081 1.00 97.38 90 LYS A C 1
ATOM 731 O O . LYS A 1 90 ? -5.244 7.719 15.842 1.00 97.38 90 LYS A O 1
ATOM 736 N N . LYS A 1 91 ? -6.492 6.473 14.445 1.00 96.81 91 LYS A N 1
ATOM 737 C CA . LYS A 1 91 ? -5.695 5.256 14.583 1.00 96.81 91 LYS A CA 1
ATOM 738 C C . LYS A 1 91 ? -4.312 5.393 13.944 1.00 96.81 91 LYS A C 1
ATOM 740 O O . LYS A 1 91 ? -3.346 4.947 14.555 1.00 96.81 91 LYS A O 1
ATOM 745 N N . LEU A 1 92 ? -4.187 6.066 12.796 1.00 96.81 92 LEU A N 1
ATOM 746 C CA . LEU A 1 92 ? -2.899 6.342 12.138 1.00 96.81 92 LEU A CA 1
ATOM 747 C C . LEU A 1 92 ? -1.923 7.076 13.068 1.00 96.81 92 LEU A C 1
ATOM 749 O O . LEU A 1 92 ? -0.730 6.781 13.053 1.00 96.81 92 LEU A O 1
ATOM 753 N N . LYS A 1 93 ? -2.441 7.944 13.948 1.00 96.12 93 LYS A N 1
ATOM 754 C CA . LYS A 1 93 ? -1.676 8.666 14.982 1.00 96.12 93 LYS A CA 1
ATOM 755 C C . LYS A 1 93 ? -1.265 7.808 16.185 1.00 96.12 93 LYS A C 1
ATOM 757 O O . LYS A 1 93 ? -0.647 8.332 17.103 1.00 96.12 93 LYS A O 1
ATOM 762 N N . THR A 1 94 ? -1.635 6.526 16.226 1.00 97.31 94 THR A N 1
ATOM 763 C CA . THR A 1 94 ? -1.266 5.581 17.292 1.00 97.31 94 THR A CA 1
ATOM 764 C C . THR A 1 94 ? -0.099 4.711 16.805 1.00 97.31 94 THR A C 1
ATOM 766 O O . THR A 1 94 ? -0.348 3.758 16.064 1.00 97.31 94 THR A O 1
ATOM 769 N N . PRO A 1 95 ? 1.163 4.986 17.195 1.00 93.69 95 PRO A N 1
ATOM 770 C CA . PRO A 1 95 ? 2.327 4.304 16.613 1.00 93.69 95 PRO A CA 1
ATOM 771 C C . PRO A 1 95 ? 2.389 2.809 16.938 1.00 93.69 95 PRO A C 1
ATOM 773 O O . PRO A 1 95 ? 2.862 2.017 16.135 1.00 93.69 95 PRO A O 1
ATOM 776 N N . SER A 1 96 ? 1.876 2.409 18.104 1.00 96.00 96 SER A N 1
ATOM 777 C CA . SER A 1 96 ? 1.868 1.008 18.539 1.00 96.00 96 SER A CA 1
ATOM 778 C C . SER A 1 96 ? 0.884 0.129 17.769 1.00 96.00 96 SER A C 1
ATOM 780 O O . SER A 1 96 ? 0.976 -1.095 17.825 1.00 96.00 96 SER A O 1
ATOM 782 N N . PHE A 1 97 ? -0.086 0.723 17.076 1.00 97.44 97 PHE A N 1
ATOM 783 C CA . PHE A 1 97 ? -1.067 -0.036 16.324 1.00 97.44 97 PHE A CA 1
ATOM 784 C C . PHE A 1 97 ? -0.578 -0.298 14.902 1.00 97.44 97 PHE A C 1
ATOM 786 O O . PHE A 1 97 ? -0.192 0.649 14.223 1.00 97.44 97 PHE A O 1
ATOM 793 N N . ALA A 1 98 ? -0.647 -1.553 14.445 1.00 95.62 98 ALA A N 1
ATOM 794 C CA . ALA A 1 98 ? -0.117 -1.963 13.142 1.00 95.62 98 ALA A CA 1
ATOM 795 C C . ALA A 1 98 ? 1.292 -1.379 12.920 1.00 95.62 98 ALA A C 1
ATOM 797 O O . ALA A 1 98 ? 1.541 -0.639 11.971 1.00 95.62 98 ALA A O 1
ATOM 798 N N . ALA A 1 99 ? 2.181 -1.637 13.886 1.00 95.56 99 ALA A N 1
ATOM 799 C CA . ALA A 1 99 ? 3.510 -1.028 13.957 1.00 95.56 99 ALA A CA 1
ATOM 800 C C . ALA A 1 99 ? 4.447 -1.462 12.816 1.00 95.56 99 ALA A C 1
ATOM 802 O O . ALA A 1 99 ? 5.470 -0.826 12.603 1.00 95.56 99 ALA A O 1
ATOM 803 N N . GLN A 1 100 ? 4.096 -2.534 12.098 1.00 92.31 100 GLN A N 1
ATOM 804 C CA . GLN A 1 100 ? 4.806 -2.990 10.901 1.00 92.31 100 GLN A CA 1
ATOM 805 C C . GLN A 1 100 ? 4.491 -2.141 9.661 1.00 92.31 100 GLN A C 1
ATOM 807 O O . GLN A 1 100 ? 5.274 -2.156 8.726 1.00 92.31 100 GLN A O 1
ATOM 812 N N . ILE A 1 101 ? 3.383 -1.390 9.674 1.00 93.25 101 ILE A N 1
ATOM 813 C CA . ILE A 1 101 ? 2.950 -0.527 8.568 1.00 93.25 101 ILE A CA 1
ATOM 814 C C . ILE A 1 101 ? 3.614 0.838 8.720 1.00 93.25 101 ILE A C 1
ATOM 816 O O . ILE A 1 101 ? 3.442 1.519 9.744 1.00 93.25 101 ILE A O 1
ATOM 820 N N . SER A 1 102 ? 4.345 1.271 7.702 1.00 93.50 102 SER A N 1
ATOM 821 C CA . SER A 1 102 ? 5.167 2.473 7.770 1.00 93.50 102 SER A CA 1
ATOM 822 C C . SER A 1 102 ? 4.338 3.737 7.541 1.00 93.50 102 SER A C 1
ATOM 824 O O . SER A 1 102 ? 3.854 4.029 6.450 1.00 93.50 102 SER A O 1
ATOM 826 N N . ARG A 1 103 ? 4.203 4.570 8.584 1.00 94.25 103 ARG A N 1
ATOM 827 C CA . ARG A 1 103 ? 3.520 5.876 8.460 1.00 94.25 103 ARG A CA 1
ATOM 828 C C . ARG A 1 103 ? 4.262 6.847 7.550 1.00 94.25 103 ARG A C 1
ATOM 830 O O . ARG A 1 103 ? 3.635 7.721 6.964 1.00 94.25 103 ARG A O 1
ATOM 837 N N . GLU A 1 104 ? 5.581 6.707 7.469 1.00 94.50 104 GLU A N 1
ATOM 838 C CA . GLU A 1 104 ? 6.411 7.523 6.590 1.00 94.50 104 GLU A CA 1
ATOM 839 C C . GLU A 1 104 ? 6.164 7.163 5.122 1.00 94.50 104 GLU A C 1
ATOM 841 O O . GLU A 1 104 ? 6.024 8.058 4.296 1.00 94.50 104 GLU A O 1
ATOM 846 N N . GLU A 1 105 ? 6.055 5.870 4.804 1.00 95.00 105 GLU A N 1
ATOM 847 C CA . GLU A 1 105 ? 5.761 5.412 3.441 1.00 95.00 105 GLU A CA 1
ATOM 848 C C . GLU A 1 105 ? 4.335 5.773 3.027 1.00 95.00 105 GLU A C 1
ATOM 850 O O . GLU A 1 105 ? 4.145 6.269 1.922 1.00 95.00 105 GLU A O 1
ATOM 855 N N . ILE A 1 106 ? 3.352 5.675 3.933 1.00 95.31 106 ILE A N 1
ATOM 856 C CA . ILE A 1 106 ? 1.991 6.184 3.680 1.00 95.31 106 ILE A CA 1
ATOM 857 C C . ILE A 1 106 ? 2.014 7.671 3.297 1.00 95.31 106 ILE A C 1
ATOM 859 O O . ILE A 1 106 ? 1.325 8.080 2.362 1.00 95.31 106 ILE A O 1
ATOM 863 N N . GLU A 1 107 ? 2.777 8.495 4.020 1.00 95.25 107 GLU A N 1
ATOM 864 C CA . GLU A 1 107 ? 2.832 9.936 3.763 1.00 95.25 107 GLU A CA 1
ATOM 865 C C . GLU A 1 107 ? 3.572 10.267 2.459 1.00 95.25 107 GLU A C 1
ATOM 867 O O . GLU A 1 107 ? 3.094 11.099 1.685 1.00 95.25 107 GLU A O 1
ATOM 872 N N . ASP A 1 108 ? 4.684 9.585 2.174 1.00 95.94 108 ASP A N 1
ATOM 873 C CA . ASP A 1 108 ? 5.401 9.693 0.898 1.00 95.94 108 ASP A CA 1
ATOM 874 C C . ASP A 1 108 ? 4.512 9.267 -0.284 1.00 95.94 108 ASP A C 1
ATOM 876 O O . ASP A 1 108 ? 4.350 10.018 -1.250 1.00 95.94 108 ASP A O 1
ATOM 880 N N . ALA A 1 109 ? 3.856 8.107 -0.184 1.00 96.12 109 ALA A N 1
ATOM 881 C CA . ALA A 1 109 ? 2.937 7.601 -1.196 1.00 96.12 109 ALA A CA 1
ATOM 882 C C . ALA A 1 109 ? 1.786 8.582 -1.447 1.00 96.12 109 ALA A C 1
ATOM 884 O O . ALA A 1 109 ? 1.524 8.969 -2.589 1.00 96.12 109 ALA A O 1
ATOM 885 N N . ARG A 1 110 ? 1.141 9.062 -0.376 1.00 95.62 110 ARG A N 1
ATOM 886 C CA . ARG A 1 110 ? 0.068 10.058 -0.459 1.00 95.62 110 ARG A CA 1
ATOM 887 C C . ARG A 1 110 ? 0.538 11.329 -1.161 1.00 95.62 110 ARG A C 1
ATOM 889 O O . ARG A 1 110 ? -0.148 11.795 -2.074 1.00 95.62 110 ARG A O 1
ATOM 896 N N . ALA A 1 111 ? 1.684 11.887 -0.767 1.00 96.12 111 ALA A N 1
ATOM 897 C CA . ALA A 1 111 ? 2.206 13.132 -1.329 1.00 96.12 111 ALA A CA 1
ATOM 898 C C . ALA A 1 111 ? 2.394 13.054 -2.853 1.00 96.12 111 ALA A C 1
ATOM 900 O O . ALA A 1 111 ? 2.149 14.035 -3.556 1.00 96.12 111 ALA A O 1
ATOM 901 N N . ARG A 1 112 ? 2.744 11.873 -3.375 1.00 95.75 112 ARG A N 1
ATOM 902 C CA . ARG A 1 112 ? 2.933 11.631 -4.813 1.00 95.75 112 ARG A CA 1
ATOM 903 C C . ARG A 1 112 ? 1.631 11.611 -5.609 1.00 95.75 112 ARG A C 1
ATOM 905 O O . ARG A 1 112 ? 1.646 11.961 -6.784 1.00 95.75 112 ARG A O 1
ATOM 912 N N . THR A 1 113 ? 0.515 11.231 -4.986 1.00 96.19 113 THR A N 1
ATOM 913 C CA . THR A 1 113 ? -0.798 11.190 -5.659 1.00 96.19 113 THR A CA 1
ATOM 914 C C . THR A 1 113 ? -1.425 12.573 -5.843 1.00 96.19 113 THR A C 1
ATOM 916 O O . THR A 1 113 ? -2.251 12.762 -6.734 1.00 96.19 113 THR A O 1
ATOM 919 N N . GLY A 1 114 ? -1.088 13.534 -4.972 1.00 95.31 114 GLY A N 1
ATOM 920 C CA . GLY A 1 114 ? -1.781 14.824 -4.885 1.00 95.31 114 GLY A CA 1
ATOM 921 C C . GLY A 1 114 ? -3.219 14.743 -4.348 1.00 95.31 114 GLY A C 1
ATOM 922 O O . GLY A 1 114 ? -3.928 15.746 -4.383 1.00 95.31 114 GLY A O 1
ATOM 923 N N . ILE A 1 115 ? -3.657 13.581 -3.851 1.00 97.12 115 ILE A N 1
ATOM 924 C CA . ILE A 1 115 ? -5.007 13.356 -3.320 1.00 97.12 115 ILE A CA 1
ATOM 925 C C . ILE A 1 115 ? -4.989 13.514 -1.786 1.00 97.12 115 ILE A C 1
ATOM 927 O O . ILE A 1 115 ? -4.055 13.039 -1.123 1.00 97.12 115 ILE A O 1
ATOM 931 N N . PRO A 1 116 ? -5.994 14.176 -1.181 1.00 97.06 116 PRO A N 1
ATOM 932 C CA . PRO A 1 116 ? -6.145 14.214 0.271 1.00 97.06 116 PRO A CA 1
ATOM 933 C C . PRO A 1 116 ? -6.259 12.811 0.879 1.00 97.06 116 PRO A C 1
ATOM 935 O O . PRO A 1 116 ? -6.928 11.933 0.333 1.00 97.06 116 PRO A O 1
ATOM 938 N N . LEU A 1 117 ? -5.638 12.596 2.044 1.00 96.69 117 LEU A N 1
ATOM 939 C CA . LEU A 1 117 ? -5.638 11.284 2.704 1.00 96.69 117 LEU A CA 1
ATOM 940 C C . LEU A 1 117 ? -7.062 10.810 3.017 1.00 96.69 117 LEU A C 1
ATOM 942 O O . LEU A 1 117 ? -7.382 9.631 2.898 1.00 96.69 117 LEU A O 1
ATOM 946 N N . GLU A 1 118 ? -7.916 11.748 3.411 1.00 97.88 118 GLU A N 1
ATOM 947 C CA . GLU A 1 118 ? -9.319 11.545 3.739 1.00 97.88 118 GLU A CA 1
ATOM 948 C C . GLU A 1 118 ? -10.097 10.920 2.583 1.00 97.88 118 GLU A C 1
ATOM 950 O O . GLU A 1 118 ? -10.918 10.035 2.813 1.00 97.88 118 GLU A O 1
ATOM 955 N N . GLU A 1 119 ? -9.827 11.360 1.353 1.00 98.19 119 GLU A N 1
ATOM 956 C CA . GLU A 1 119 ? -10.495 10.852 0.154 1.00 98.19 119 GLU A CA 1
ATOM 957 C C . GLU A 1 119 ? -10.054 9.421 -0.157 1.00 98.19 119 GLU A C 1
ATOM 959 O O . GLU A 1 119 ? -10.888 8.571 -0.470 1.00 98.19 119 GLU A O 1
ATOM 964 N N . ILE A 1 120 ? -8.760 9.125 0.005 1.00 97.81 120 ILE A N 1
ATOM 965 C CA . ILE A 1 120 ? -8.214 7.775 -0.187 1.00 97.81 120 ILE A CA 1
ATOM 966 C C . ILE A 1 120 ? -8.799 6.817 0.859 1.00 97.81 120 ILE A C 1
ATOM 968 O O . ILE A 1 120 ? -9.283 5.741 0.512 1.00 97.81 120 ILE A O 1
ATOM 972 N N . ILE A 1 121 ? -8.825 7.221 2.133 1.00 98.19 121 ILE A N 1
ATOM 973 C CA . ILE A 1 121 ? -9.426 6.423 3.211 1.00 98.19 121 ILE A CA 1
ATOM 974 C C . ILE A 1 121 ? -10.920 6.210 2.953 1.00 98.19 121 ILE A C 1
ATOM 976 O O . ILE A 1 121 ? -11.403 5.089 3.098 1.00 98.19 121 ILE A O 1
ATOM 980 N N . ALA A 1 122 ? -11.657 7.257 2.569 1.00 98.31 122 ALA A N 1
ATOM 981 C CA . ALA A 1 122 ? -13.081 7.145 2.264 1.00 98.31 122 ALA A CA 1
ATOM 982 C C . ALA A 1 122 ? -13.336 6.151 1.124 1.00 98.31 122 ALA A C 1
ATOM 984 O O . ALA A 1 122 ? -14.238 5.323 1.223 1.00 98.31 122 ALA A O 1
ATOM 985 N N . PHE A 1 123 ? -12.514 6.189 0.072 1.00 97.50 123 PHE A N 1
ATOM 986 C CA . PHE A 1 123 ? -12.585 5.221 -1.017 1.00 97.50 123 PHE A CA 1
ATOM 987 C C . PHE A 1 123 ? -12.369 3.786 -0.520 1.00 97.50 123 PHE A C 1
ATOM 989 O O . PHE A 1 123 ? -13.189 2.916 -0.806 1.00 97.50 123 PHE A O 1
ATOM 996 N N . ILE A 1 124 ? -11.317 3.539 0.268 1.00 97.19 124 ILE A N 1
ATOM 997 C CA . ILE A 1 124 ? -11.021 2.198 0.792 1.00 97.19 124 ILE A CA 1
ATOM 998 C C . ILE A 1 124 ? -12.164 1.697 1.684 1.00 97.19 124 ILE A C 1
ATOM 1000 O O . ILE A 1 124 ? -12.610 0.566 1.517 1.00 97.19 124 ILE A O 1
ATOM 1004 N N . LEU A 1 125 ? -12.691 2.535 2.583 1.00 97.75 125 LEU A N 1
ATOM 1005 C C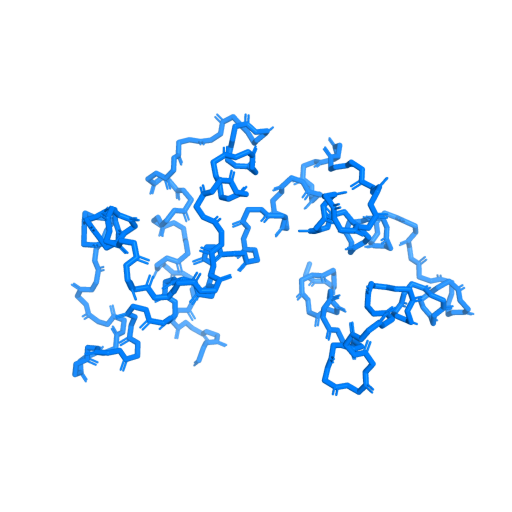A . LEU A 1 125 ? -13.810 2.166 3.458 1.00 97.75 125 LEU A CA 1
ATOM 1006 C C . LEU A 1 125 ? -15.084 1.802 2.687 1.00 97.75 125 LEU A C 1
ATOM 1008 O O . LEU A 1 125 ? -15.855 0.974 3.166 1.00 97.75 125 LEU A O 1
ATOM 1012 N N . ASN A 1 126 ? -15.297 2.397 1.513 1.00 97.12 126 ASN A N 1
ATOM 1013 C CA . ASN A 1 126 ? -16.456 2.101 0.674 1.00 97.12 126 ASN A CA 1
ATOM 1014 C C . ASN A 1 126 ? -16.299 0.800 -0.128 1.00 97.12 126 ASN A C 1
ATOM 1016 O O . ASN A 1 126 ? -17.30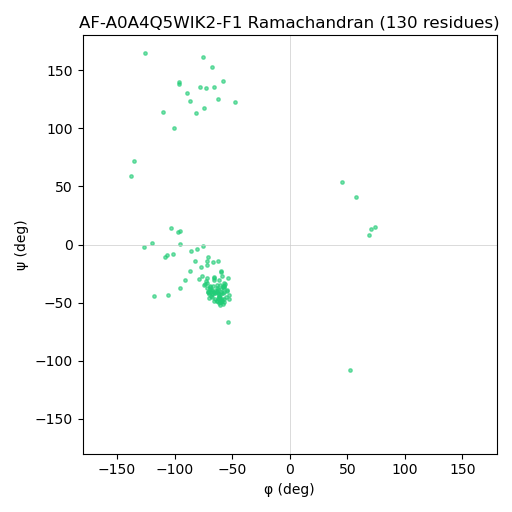5 0.176 -0.438 1.00 97.12 126 ASN A O 1
ATOM 1020 N N . VAL A 1 127 ? -15.072 0.406 -0.486 1.00 95.56 127 VAL A N 1
ATOM 1021 C CA . VAL A 1 127 ? -14.821 -0.709 -1.423 1.00 95.56 127 VAL A CA 1
ATOM 1022 C C . VAL A 1 127 ? -14.323 -1.969 -0.719 1.00 95.56 127 VAL A C 1
ATOM 1024 O O . VAL A 1 127 ? -14.775 -3.071 -1.013 1.00 95.56 127 VAL A O 1
ATOM 1027 N N . GLN A 1 128 ? -13.391 -1.828 0.223 1.00 95.31 128 GLN A N 1
ATOM 1028 C CA . GLN A 1 128 ? -12.721 -2.960 0.863 1.00 95.31 128 GLN A CA 1
ATOM 1029 C C . GLN A 1 128 ? -13.670 -3.950 1.568 1.00 95.31 128 GLN A C 1
ATOM 1031 O O . GLN A 1 128 ? -13.400 -5.145 1.478 1.00 95.31 128 GLN A O 1
ATOM 1036 N N . PRO A 1 129 ? -14.785 -3.536 2.210 1.00 95.62 129 PRO A N 1
ATOM 1037 C CA . PRO A 1 129 ? -15.714 -4.483 2.833 1.00 95.62 129 PRO A CA 1
ATOM 1038 C C . PRO A 1 129 ? -16.340 -5.498 1.866 1.00 95.62 129 PRO A C 1
ATOM 1040 O O . PRO A 1 129 ? -16.791 -6.547 2.313 1.00 95.62 129 PRO A O 1
ATOM 1043 N N . GLU A 1 130 ? -16.393 -5.198 0.564 1.00 93.06 130 GLU A N 1
ATOM 1044 C CA . GLU A 1 130 ? -16.984 -6.082 -0.452 1.00 93.06 130 GLU A CA 1
ATOM 1045 C C . GLU A 1 130 ? -16.019 -7.179 -0.929 1.00 93.06 130 GLU A C 1
ATOM 1047 O O . GLU A 1 130 ? -16.441 -8.129 -1.589 1.00 93.06 130 GLU A O 1
ATOM 1052 N N . VAL A 1 131 ? -14.726 -7.044 -0.620 1.00 85.75 131 VAL A N 1
ATOM 1053 C CA . VAL A 1 131 ? -13.649 -7.906 -1.138 1.00 85.75 131 VAL A CA 1
ATOM 1054 C C . VAL A 1 131 ? -12.768 -8.521 -0.044 1.00 85.75 131 VAL A C 1
ATOM 1056 O O . VAL A 1 131 ? -11.846 -9.266 -0.373 1.00 85.75 131 VAL A O 1
ATOM 1059 N N . ALA A 1 132 ? -13.025 -8.192 1.226 1.00 76.69 132 ALA A N 1
ATOM 1060 C CA . ALA A 1 132 ? -12.248 -8.613 2.398 1.00 76.69 132 ALA A CA 1
ATOM 1061 C C . ALA A 1 132 ? -12.859 -9.796 3.165 1.00 76.69 132 ALA A C 1
ATOM 1063 O O . ALA A 1 132 ? -14.080 -10.043 3.045 1.00 76.69 132 ALA A O 1
#

Mean predicted aligned error: 2.57 Å

Solvent-accessible surface area (backbone atoms only — not comparable to full-atom values): 7581 Å² total; per-residue (Å²): 109,69,39,78,73,45,52,62,72,31,37,91,87,35,58,95,46,53,60,55,57,45,47,57,53,39,57,77,68,65,52,60,65,71,44,50,48,27,36,46,11,45,45,35,93,80,61,74,30,79,54,78,51,74,65,12,26,49,45,28,30,44,53,56,50,50,54,52,52,47,56,59,16,72,77,37,97,60,37,62,66,92,66,50,56,67,60,51,57,55,47,71,74,36,70,85,57,68,62,87,54,56,68,65,56,45,50,55,25,35,63,71,61,75,54,59,68,61,59,55,46,45,51,47,69,73,50,46,74,82,79,108

Radius of gyration: 15.17 Å; Cα contacts (8 Å, |Δi|>4): 124; chains: 1; bounding box: 34×33×40 Å

Sequence (132 aa):
WLAGVLHDADWEQWPDQHCRKIIEELERRRIDPAVIRCIAS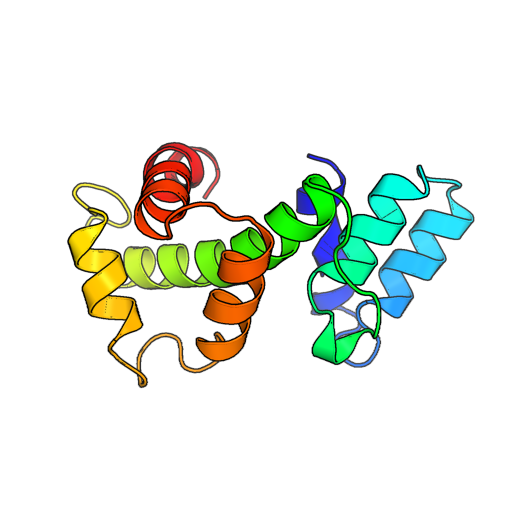HGPKHFGVEPVSKMDQMIYVFDELSGFIHAAALIRPTRYEGMDVKSVLKKLKTPSFAAQISREEIEDARARTGIPLEEIIAFILNVQPEVA

Secondary structure (DSSP, 8-state):
-HHHHHTTTTTTT-GGGTTHHHHHHHHHTT--HHHHHHHHTSSHHHH-----SHHHHHHHHHHHHHHHHHHHHHTSTTTTTT--HHHHHHHHT-TTTTTTS-HHHHHHHHHHHT--HHHHHHHHHHHGGGT-

pLDDT: mean 96.38, std 2.53, range [76.69, 98.5]